Protein AF-A0A380E3Y8-F1 (afdb_monomer)

Structure (mmCIF, N/CA/C/O backbone):
data_AF-A0A380E3Y8-F1
#
_entry.id   AF-A0A380E3Y8-F1
#
loop_
_atom_site.group_PDB
_atom_site.id
_atom_site.type_symbol
_atom_site.label_atom_id
_atom_site.label_alt_id
_atom_site.label_comp_id
_atom_site.label_asym_id
_atom_site.label_entity_id
_atom_site.label_seq_id
_atom_site.pdbx_PDB_ins_code
_atom_site.Cartn_x
_atom_site.Cartn_y
_atom_site.Cartn_z
_atom_site.occupancy
_atom_site.B_iso_or_equiv
_atom_site.auth_seq_id
_atom_site.auth_comp_id
_atom_site.auth_asym_id
_atom_site.auth_atom_id
_atom_site.pdbx_PDB_model_num
ATOM 1 N N . MET A 1 1 ? -18.677 -10.530 -4.995 1.00 41.81 1 MET A N 1
ATOM 2 C CA . MET A 1 1 ? -18.367 -10.392 -3.557 1.00 41.81 1 MET A CA 1
ATOM 3 C C . MET A 1 1 ? -18.206 -8.906 -3.280 1.00 41.81 1 MET A C 1
ATOM 5 O O . MET A 1 1 ? -17.305 -8.306 -3.846 1.00 41.81 1 MET A O 1
ATOM 9 N N . TYR A 1 2 ? -19.132 -8.296 -2.538 1.00 47.44 2 TYR A N 1
ATOM 10 C CA . TYR A 1 2 ? -19.024 -6.891 -2.134 1.00 47.44 2 TYR A CA 1
ATOM 11 C C . TYR A 1 2 ? -18.101 -6.824 -0.916 1.00 47.44 2 TYR A C 1
ATOM 13 O O . TYR A 1 2 ? -18.412 -7.395 0.128 1.00 47.44 2 TYR A O 1
ATOM 21 N N . TYR A 1 3 ? -16.940 -6.190 -1.069 1.00 55.28 3 TYR A N 1
ATOM 22 C CA . TYR A 1 3 ? -16.023 -5.950 0.039 1.00 55.28 3 TYR A CA 1
ATOM 23 C C . TYR A 1 3 ? -16.625 -4.856 0.922 1.00 55.28 3 TYR A C 1
ATOM 25 O O . TYR A 1 3 ? -16.437 -3.668 0.679 1.00 55.28 3 TYR A O 1
ATOM 33 N N . HIS A 1 4 ? -17.389 -5.246 1.940 1.00 58.91 4 HIS A N 1
ATOM 34 C CA . HIS A 1 4 ? -17.677 -4.343 3.046 1.00 58.91 4 HIS A CA 1
ATOM 35 C C . HIS A 1 4 ? -16.342 -4.078 3.741 1.00 58.91 4 HIS A C 1
ATOM 37 O O . HIS A 1 4 ? -15.820 -4.971 4.402 1.00 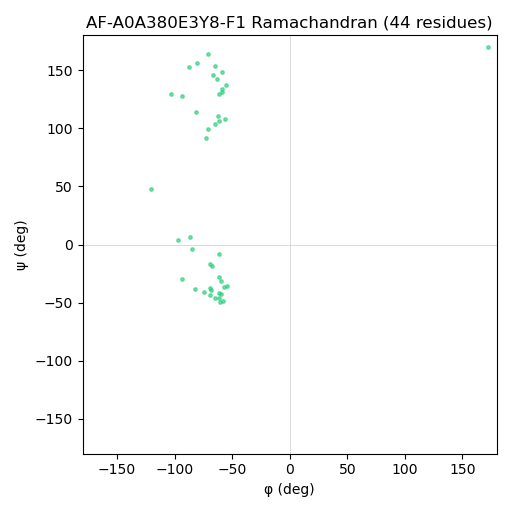58.91 4 HIS A O 1
ATOM 43 N N . GLN A 1 5 ? -15.747 -2.901 3.527 1.00 64.00 5 GLN A N 1
ATOM 44 C CA . GLN A 1 5 ? -14.552 -2.495 4.261 1.00 64.00 5 GLN A CA 1
ATOM 45 C C . GLN A 1 5 ? -14.937 -2.420 5.744 1.00 64.00 5 GLN A C 1
ATOM 47 O O . GLN A 1 5 ? -15.737 -1.552 6.106 1.00 64.00 5 GLN A O 1
ATOM 52 N N . PRO A 1 6 ? -14.444 -3.326 6.610 1.00 66.81 6 PRO A N 1
ATOM 53 C CA . PRO A 1 6 ? -14.702 -3.192 8.030 1.00 66.81 6 PRO A CA 1
ATOM 54 C C . PRO A 1 6 ? -14.083 -1.868 8.478 1.00 66.81 6 PRO A C 1
ATOM 56 O O . PRO A 1 6 ? -12.922 -1.585 8.175 1.00 66.81 6 PRO A O 1
ATOM 59 N N . LEU A 1 7 ? -14.867 -1.044 9.174 1.00 68.56 7 LEU A N 1
ATOM 60 C CA . LEU A 1 7 ? -14.330 0.099 9.902 1.00 68.56 7 LEU A CA 1
ATOM 61 C C . LEU A 1 7 ? -13.272 -0.458 10.861 1.00 68.56 7 LEU A C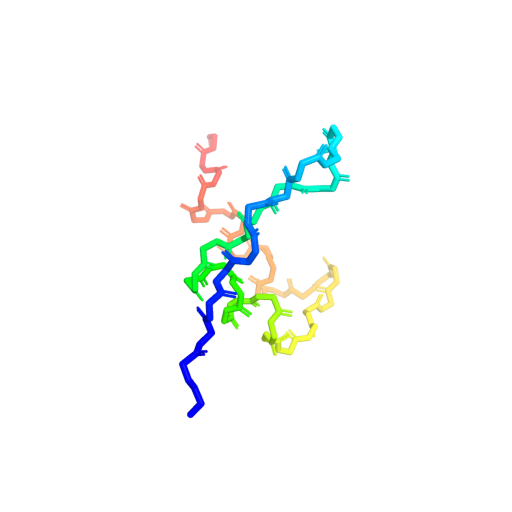 1
ATOM 63 O O . LEU A 1 7 ? -13.596 -1.178 11.803 1.00 68.56 7 LEU A O 1
ATOM 67 N N . LEU A 1 8 ? -11.999 -0.207 10.559 1.00 70.50 8 LEU A N 1
ATOM 68 C CA . LEU A 1 8 ? -10.878 -0.636 11.385 1.00 70.50 8 LEU A CA 1
ATOM 69 C C . LEU A 1 8 ? -10.890 0.215 12.657 1.00 70.50 8 LEU A C 1
ATOM 71 O O . LEU A 1 8 ? -10.478 1.370 12.651 1.00 70.50 8 LEU A O 1
ATOM 75 N N . LEU A 1 9 ? -11.429 -0.364 13.731 1.00 76.06 9 LEU A N 1
ATOM 76 C CA . LEU A 1 9 ? -11.518 0.248 15.063 1.00 76.06 9 LEU A CA 1
ATOM 77 C C . LEU A 1 9 ? -10.258 0.004 15.911 1.00 76.06 9 LEU A C 1
ATOM 79 O O . LEU A 1 9 ? -10.227 0.334 17.095 1.00 76.06 9 LEU A O 1
ATOM 83 N N . THR A 1 10 ? -9.219 -0.588 15.321 1.00 81.56 10 THR A N 1
ATOM 84 C CA . THR A 1 10 ? -7.875 -0.635 15.898 1.00 81.56 10 THR A CA 1
ATOM 85 C C . THR A 1 10 ? -7.106 0.620 15.474 1.00 81.56 10 THR A C 1
ATOM 87 O O . THR A 1 10 ? -7.370 1.160 14.400 1.00 81.56 10 THR A O 1
ATOM 90 N N . PRO A 1 11 ? -6.122 1.096 16.259 1.00 82.44 11 PRO A N 1
ATOM 91 C CA . PRO A 1 11 ? -5.334 2.290 15.916 1.00 82.44 11 PRO A CA 1
ATOM 92 C C . PRO A 1 11 ? -4.538 2.159 14.603 1.00 82.44 11 PRO A C 1
ATOM 94 O O . PRO A 1 11 ? -3.958 3.130 14.124 1.00 82.44 11 PRO A O 1
ATOM 97 N N . GLY A 1 12 ? -4.506 0.966 14.014 1.00 81.50 12 GLY A N 1
ATOM 98 C CA . GLY A 1 12 ? -4.013 0.713 12.673 1.00 81.50 12 GLY A CA 1
ATOM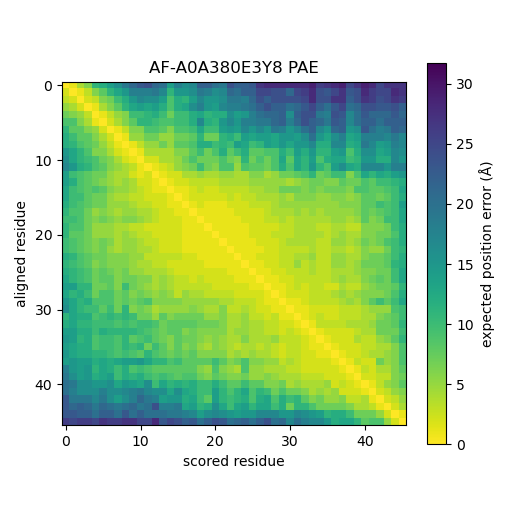 99 C C . GLY A 1 12 ? -3.942 -0.786 12.374 1.00 81.50 12 GLY A C 1
ATOM 100 O O . GLY A 1 12 ? -4.099 -1.602 13.294 1.00 81.50 12 GLY A O 1
ATOM 101 N N . PRO A 1 13 ? -3.694 -1.157 11.104 1.00 82.31 13 PRO A N 1
ATOM 102 C CA . PRO A 1 13 ? -3.597 -0.286 9.919 1.00 82.31 13 PRO A CA 1
ATOM 103 C C . PRO A 1 13 ? -4.960 0.285 9.481 1.00 82.31 13 PRO A C 1
ATOM 105 O O . PRO A 1 13 ? -5.999 -0.196 9.914 1.00 82.31 13 PRO A O 1
ATOM 108 N N . THR A 1 14 ? -4.975 1.323 8.642 1.00 83.25 14 THR A N 1
ATOM 109 C CA . THR A 1 14 ? -6.220 1.899 8.100 1.00 83.25 14 THR A CA 1
ATOM 110 C C . THR A 1 14 ? -6.753 1.084 6.912 1.00 83.25 14 THR A C 1
ATOM 112 O O . THR A 1 14 ? -5.974 0.399 6.241 1.00 83.25 14 THR A O 1
ATOM 115 N N . PRO A 1 15 ? -8.066 1.142 6.609 1.00 83.44 15 PRO A N 1
ATOM 116 C CA . PRO A 1 15 ? -8.610 0.519 5.406 1.00 83.44 15 PRO A CA 1
ATOM 117 C C . PRO A 1 15 ? -7.940 1.086 4.147 1.00 83.44 15 PRO A C 1
ATOM 119 O O . PRO A 1 15 ? -7.796 2.301 4.001 1.00 83.44 15 PRO A O 1
ATOM 122 N N . VAL A 1 16 ? -7.540 0.207 3.229 1.00 84.12 16 VAL A N 1
ATOM 123 C CA . VAL A 1 16 ? -6.818 0.579 2.006 1.00 84.12 16 VAL A CA 1
ATOM 124 C C . VAL A 1 16 ? -7.817 0.774 0.852 1.00 84.12 16 VAL A C 1
ATOM 126 O O . VAL A 1 16 ? -8.617 -0.129 0.597 1.00 84.12 16 VAL A O 1
ATOM 129 N N . PRO A 1 17 ? -7.796 1.913 0.130 1.00 86.56 17 PRO A N 1
ATOM 130 C CA . PRO A 1 17 ? -8.627 2.130 -1.055 1.00 86.56 17 PRO A CA 1
ATOM 131 C C . PRO A 1 17 ? -8.381 1.093 -2.156 1.00 86.56 17 PRO A C 1
ATOM 133 O O . PRO A 1 17 ? -7.246 0.664 -2.366 1.00 86.56 17 PRO A O 1
ATOM 136 N N . ASP A 1 18 ? -9.416 0.776 -2.939 1.00 86.50 18 ASP A N 1
ATOM 137 C CA . ASP A 1 18 ? -9.348 -0.238 -4.005 1.00 86.50 18 ASP A CA 1
ATOM 138 C C . ASP A 1 18 ? -8.221 0.006 -5.018 1.00 86.50 18 ASP A C 1
ATOM 140 O O . ASP A 1 18 ? -7.594 -0.939 -5.490 1.00 86.50 18 ASP A O 1
ATOM 144 N N . ALA A 1 19 ? -7.930 1.269 -5.343 1.00 89.19 19 ALA A N 1
ATOM 145 C CA . ALA A 1 19 ? -6.837 1.618 -6.250 1.00 89.19 19 ALA A CA 1
ATOM 146 C C . ALA A 1 19 ? -5.471 1.166 -5.708 1.00 89.19 19 ALA A C 1
ATOM 148 O O . ALA A 1 19 ? -4.664 0.614 -6.451 1.00 89.19 19 ALA A O 1
ATOM 149 N N . ILE A 1 20 ? -5.239 1.341 -4.404 1.00 88.62 20 ILE A N 1
ATOM 150 C CA . ILE A 1 20 ? -4.003 0.909 -3.748 1.00 88.62 20 ILE A CA 1
ATOM 151 C C . ILE A 1 20 ? -4.009 -0.614 -3.586 1.00 88.62 20 ILE A C 1
ATOM 153 O O . ILE A 1 20 ? -2.998 -1.245 -3.874 1.00 88.62 20 ILE A O 1
ATOM 157 N N . MET A 1 21 ? -5.146 -1.220 -3.214 1.00 89.06 21 MET A N 1
ATOM 158 C CA . MET A 1 21 ? -5.285 -2.683 -3.119 1.00 89.06 21 MET A CA 1
ATOM 159 C C . MET A 1 21 ? -4.955 -3.394 -4.439 1.00 89.06 21 MET A C 1
ATOM 161 O O . MET A 1 21 ? -4.358 -4.467 -4.424 1.00 89.06 21 MET A O 1
ATOM 165 N N . ARG A 1 22 ? -5.308 -2.795 -5.581 1.00 90.38 22 ARG A N 1
ATOM 166 C CA . ARG A 1 22 ? -4.943 -3.317 -6.907 1.00 90.38 22 ARG A CA 1
ATOM 167 C C . ARG A 1 22 ? -3.447 -3.200 -7.179 1.00 90.38 22 ARG A C 1
ATOM 169 O O . ARG A 1 22 ? -2.848 -4.146 -7.676 1.00 90.38 22 ARG A O 1
ATOM 176 N N . GLU A 1 23 ? -2.843 -2.066 -6.840 1.00 89.94 23 GLU A N 1
ATOM 177 C CA . GLU A 1 23 ? -1.422 -1.824 -7.104 1.00 89.94 23 GLU A CA 1
ATOM 178 C C . GLU A 1 23 ? -0.511 -2.699 -6.229 1.00 89.94 23 GLU A C 1
ATOM 180 O O . GLU A 1 23 ? 0.488 -3.221 -6.711 1.00 89.94 23 GLU A O 1
ATOM 185 N N . ILE A 1 24 ? -0.867 -2.950 -4.962 1.00 88.12 24 ILE A N 1
ATOM 186 C CA . ILE A 1 24 ? -0.072 -3.836 -4.086 1.00 88.12 24 ILE A CA 1
ATOM 187 C C . ILE A 1 24 ? -0.109 -5.305 -4.529 1.00 88.12 24 ILE A C 1
ATOM 189 O O . ILE A 1 24 ? 0.742 -6.090 -4.118 1.00 88.12 24 ILE A O 1
ATOM 193 N N . GLN A 1 25 ? -1.093 -5.683 -5.349 1.00 92.25 25 GLN A N 1
ATOM 194 C CA . GLN A 1 25 ? -1.187 -7.008 -5.964 1.00 92.25 25 GL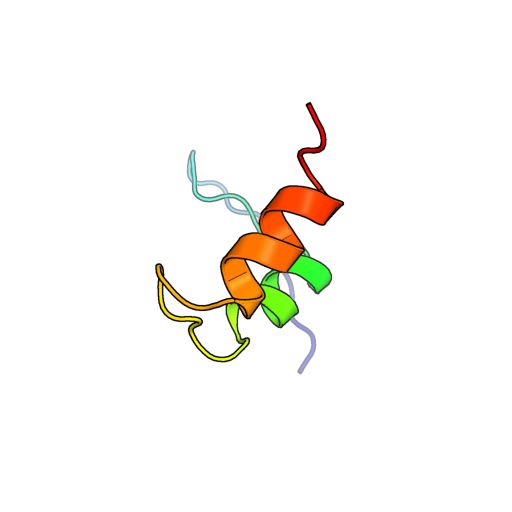N A CA 1
ATOM 195 C C . GLN A 1 25 ? -0.365 -7.112 -7.259 1.00 92.25 25 GLN A C 1
ATOM 197 O O . GLN A 1 25 ? -0.299 -8.191 -7.853 1.00 92.25 25 GLN A O 1
ATOM 202 N N . ALA A 1 26 ? 0.261 -6.021 -7.714 1.00 89.38 26 ALA A N 1
ATOM 203 C CA . ALA A 1 26 ? 1.124 -6.033 -8.885 1.00 89.38 26 ALA A CA 1
ATOM 204 C C . ALA A 1 26 ? 2.375 -6.907 -8.652 1.00 89.38 26 ALA A C 1
ATOM 206 O O . ALA A 1 26 ? 2.833 -7.071 -7.516 1.00 89.38 26 ALA A O 1
ATOM 207 N N . PRO A 1 27 ? 2.973 -7.465 -9.722 1.00 93.06 27 PRO A N 1
ATOM 208 C CA . PRO A 1 27 ? 4.204 -8.233 -9.610 1.00 93.06 27 PRO A CA 1
ATOM 209 C C . PRO A 1 27 ? 5.319 -7.432 -8.935 1.00 93.06 27 PRO A C 1
ATOM 211 O O . PRO A 1 27 ? 5.556 -6.268 -9.264 1.00 93.06 27 PRO A O 1
ATOM 214 N N . MET A 1 28 ? 6.051 -8.080 -8.028 1.00 90.31 28 MET A N 1
ATOM 215 C CA . MET A 1 28 ? 7.192 -7.456 -7.368 1.00 90.31 28 MET A CA 1
ATOM 216 C C . MET A 1 28 ? 8.242 -7.015 -8.388 1.00 90.31 28 MET A C 1
ATOM 218 O O . MET A 1 28 ? 8.682 -7.782 -9.247 1.00 90.31 28 MET A O 1
ATOM 222 N N . VAL A 1 29 ? 8.694 -5.774 -8.245 1.00 89.19 29 VAL A N 1
ATOM 223 C CA . VAL A 1 29 ? 9.721 -5.182 -9.097 1.00 89.19 29 VAL A CA 1
ATOM 224 C C . VAL A 1 29 ? 11.051 -5.169 -8.346 1.00 89.19 29 VAL A C 1
ATOM 226 O O . VAL A 1 29 ? 11.144 -4.699 -7.215 1.00 89.19 29 VAL A O 1
ATOM 229 N N . GLY A 1 30 ? 12.114 -5.671 -8.979 1.00 92.19 30 GLY A N 1
ATOM 230 C CA . GLY A 1 30 ? 13.446 -5.682 -8.371 1.00 92.19 30 GLY A CA 1
ATOM 231 C C . GLY A 1 30 ? 13.990 -4.271 -8.109 1.00 92.19 30 GLY A C 1
ATOM 232 O O . GLY A 1 30 ? 13.842 -3.375 -8.945 1.00 92.19 30 GLY A O 1
ATOM 233 N N . HIS A 1 31 ? 14.699 -4.090 -6.989 1.00 89.25 31 HIS A N 1
ATOM 234 C CA . HIS A 1 31 ? 15.193 -2.780 -6.536 1.00 89.25 31 HIS A CA 1
ATOM 235 C C . HIS A 1 31 ? 16.174 -2.093 -7.509 1.00 89.25 31 HIS A C 1
ATOM 237 O O . HIS A 1 31 ? 16.242 -0.872 -7.575 1.00 89.25 31 HIS A O 1
ATOM 243 N N . ARG A 1 32 ? 16.916 -2.863 -8.316 1.00 88.62 32 ARG A N 1
ATOM 244 C CA . ARG A 1 32 ? 17.828 -2.326 -9.349 1.00 88.62 32 ARG A CA 1
ATOM 245 C C . ARG A 1 32 ? 17.216 -2.279 -10.748 1.00 88.62 32 ARG A C 1
ATOM 247 O O . ARG A 1 32 ? 17.908 -1.963 -11.715 1.00 88.62 32 ARG A O 1
ATOM 254 N N . SER A 1 33 ? 15.944 -2.641 -10.883 1.00 90.50 33 SER A N 1
ATOM 255 C CA . SER A 1 33 ? 15.296 -2.654 -12.187 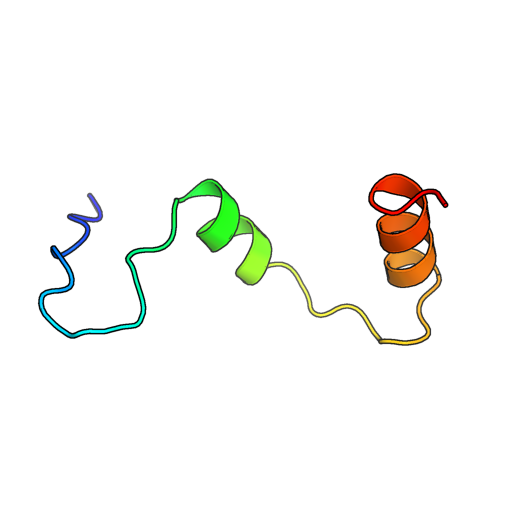1.00 90.50 33 SER A CA 1
ATOM 256 C C . SER A 1 33 ? 15.171 -1.234 -12.740 1.00 90.50 33 SER A C 1
ATOM 258 O O . SER A 1 33 ? 14.936 -0.260 -12.019 1.00 90.50 33 SER A O 1
ATOM 260 N N . LYS A 1 34 ? 15.287 -1.120 -14.064 1.00 88.56 34 LYS A N 1
ATOM 261 C CA . 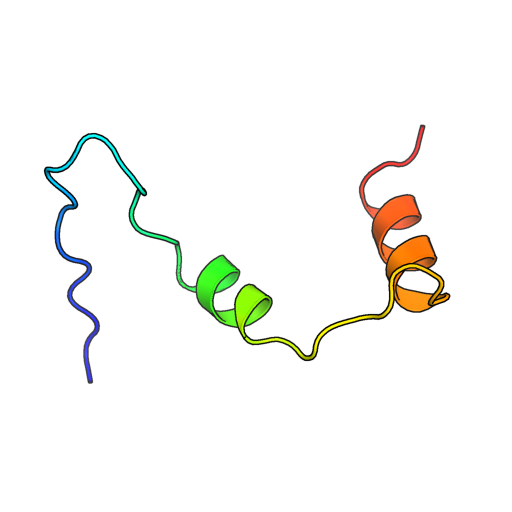LYS A 1 34 ? 15.049 0.150 -14.759 1.00 88.56 34 LYS A CA 1
ATOM 262 C C . LYS A 1 34 ? 13.617 0.645 -14.528 1.00 88.56 34 LYS A C 1
ATOM 264 O O . LYS A 1 34 ? 13.414 1.845 -14.428 1.00 88.56 34 LYS A O 1
ATOM 269 N N . ILE A 1 35 ? 12.664 -0.276 -14.364 1.00 85.56 35 ILE A N 1
ATOM 270 C CA . ILE A 1 35 ? 11.247 0.007 -14.107 1.00 85.56 35 ILE A CA 1
ATOM 271 C C . ILE A 1 35 ? 11.071 0.799 -12.805 1.00 85.56 35 ILE A C 1
ATOM 273 O O . ILE A 1 35 ? 10.437 1.855 -12.830 1.00 85.56 35 ILE A O 1
ATOM 277 N N . LEU A 1 36 ? 11.686 0.359 -11.696 1.00 85.31 36 LEU A N 1
ATOM 278 C CA . LEU A 1 36 ? 11.620 1.095 -10.427 1.00 85.31 36 LEU A CA 1
ATOM 279 C C . LEU A 1 36 ? 12.235 2.494 -10.568 1.00 85.31 36 LEU A C 1
ATOM 281 O O . LEU A 1 36 ? 11.623 3.480 -10.163 1.00 85.31 36 LEU A O 1
ATOM 285 N N . LYS A 1 37 ? 13.411 2.593 -11.204 1.00 81.25 37 LYS A N 1
ATOM 286 C CA . LYS A 1 37 ? 14.095 3.875 -11.438 1.00 81.25 37 LYS A CA 1
ATOM 287 C C . LYS A 1 37 ? 13.245 4.837 -12.276 1.00 81.25 37 LYS A C 1
ATOM 289 O O . LYS A 1 37 ? 13.164 6.022 -11.969 1.00 81.25 37 LYS A O 1
ATOM 294 N N . THR A 1 38 ? 12.587 4.342 -13.321 1.00 83.12 38 THR A N 1
ATOM 295 C CA . THR A 1 38 ? 11.705 5.154 -14.168 1.00 83.12 38 THR A CA 1
ATOM 296 C C . THR A 1 38 ? 10.448 5.604 -13.422 1.00 83.12 38 THR A C 1
ATOM 298 O O . THR A 1 38 ? 10.037 6.747 -13.603 1.00 83.12 38 THR A O 1
ATOM 301 N N . SER A 1 39 ? 9.848 4.750 -12.584 1.00 77.25 39 SER A N 1
AT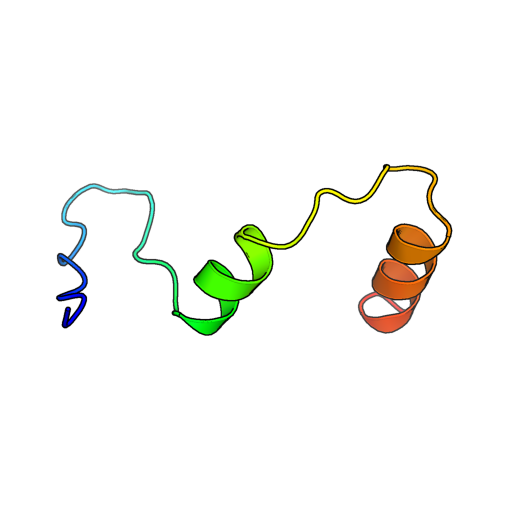OM 302 C CA . SER A 1 39 ? 8.694 5.127 -11.753 1.00 77.25 39 SER A CA 1
ATOM 303 C C . SER A 1 39 ? 9.066 6.202 -10.727 1.00 77.25 39 SER A C 1
ATOM 305 O O . SER A 1 39 ? 8.397 7.234 -10.635 1.00 77.25 39 SER A O 1
ATOM 307 N N . HIS A 1 40 ? 10.201 6.018 -10.045 1.00 75.44 40 HIS A N 1
ATOM 308 C CA . HIS A 1 40 ? 10.732 6.982 -9.086 1.00 75.44 40 HIS A CA 1
ATOM 309 C C . HIS A 1 40 ? 10.972 8.353 -9.735 1.00 75.44 40 HIS A C 1
ATOM 311 O O . HIS A 1 40 ? 10.453 9.357 -9.260 1.00 75.44 40 HIS A O 1
ATOM 317 N N . ASN A 1 41 ? 11.644 8.395 -10.889 1.00 74.75 41 ASN A N 1
ATOM 318 C CA . ASN A 1 41 ? 11.923 9.644 -11.605 1.00 74.75 41 ASN A CA 1
ATOM 319 C C . ASN A 1 41 ? 10.677 10.313 -12.214 1.00 74.75 41 ASN A C 1
ATOM 321 O O . ASN A 1 41 ? 10.751 11.473 -12.611 1.00 74.75 41 ASN A O 1
ATOM 325 N N . LYS A 1 42 ? 9.554 9.598 -12.357 1.00 72.81 42 LYS A N 1
ATOM 326 C CA . LYS A 1 42 ? 8.285 10.179 -12.821 1.00 72.81 42 LYS A CA 1
ATOM 327 C C . LYS A 1 42 ? 7.517 10.862 -11.692 1.00 72.81 42 LYS A C 1
ATOM 329 O O . LYS A 1 42 ? 6.915 11.899 -11.942 1.00 72.81 42 LYS A O 1
ATOM 334 N N . HIS A 1 43 ? 7.534 10.287 -10.490 1.00 64.81 43 HIS A N 1
ATOM 335 C CA . HIS A 1 43 ? 6.777 10.799 -9.341 1.00 64.81 43 HIS A CA 1
ATOM 336 C C . HIS A 1 43 ? 7.579 11.749 -8.448 1.00 64.81 43 HIS A C 1
ATOM 338 O O . HIS A 1 43 ? 7.002 12.652 -7.855 1.00 64.81 43 HIS A O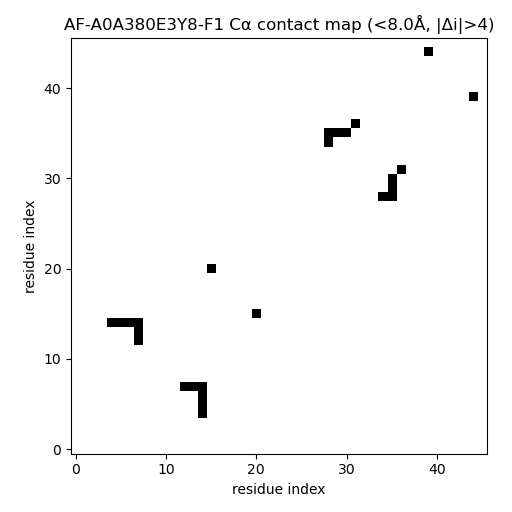 1
ATOM 344 N N . PHE A 1 44 ? 8.896 11.571 -8.372 1.00 62.19 44 PHE A N 1
ATOM 345 C CA . PHE A 1 44 ? 9.782 12.307 -7.472 1.00 62.19 44 PHE A CA 1
ATOM 346 C C . PHE A 1 44 ? 10.848 13.080 -8.256 1.00 62.19 44 PHE A C 1
ATOM 348 O O . PHE A 1 44 ? 12.035 12.990 -7.950 1.00 62.19 44 PHE A O 1
ATOM 355 N N . LYS A 1 45 ? 10.446 13.813 -9.306 1.00 52.72 45 LYS A N 1
ATOM 356 C CA . LYS A 1 45 ? 11.356 14.772 -9.949 1.00 52.72 45 LYS A CA 1
ATOM 357 C C . LYS A 1 45 ? 11.758 15.840 -8.924 1.00 52.72 45 LYS A C 1
ATOM 359 O O . LYS A 1 45 ? 10.942 16.698 -8.599 1.00 52.72 45 LYS A O 1
ATOM 364 N N . VAL A 1 46 ? 12.996 15.758 -8.443 1.00 53.06 46 VAL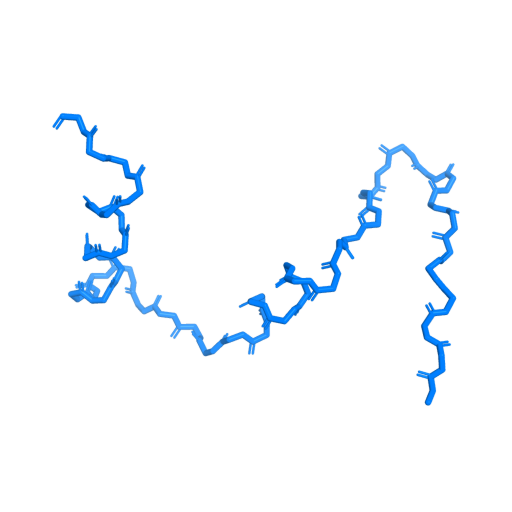 A N 1
ATOM 365 C CA . VAL A 1 46 ? 13.774 16.887 -7.912 1.00 53.06 46 VAL A CA 1
ATOM 366 C C . VAL A 1 46 ? 14.525 17.566 -9.047 1.00 53.06 46 VAL A C 1
ATOM 368 O O . VAL A 1 46 ? 14.955 16.842 -9.978 1.00 53.06 46 VAL A O 1
#

Solvent-accessible surface area (backbone atoms only — not comparable to full-atom values): 3237 Å² total; per-residue (Å²): 134,85,83,74,76,66,83,57,88,51,104,59,76,75,81,73,54,69,74,57,57,54,56,74,68,48,81,88,74,56,90,85,35,68,64,52,54,54,53,48,56,68,76,60,71,126

Organism: Staphylococcus aureus (NCBI:txid1280)

InterPro domains:
  IPR015421 Pyridoxal phosphate-dependent transferase, major domain [G3DSA:3.40.640.10] (1-42)

pLDDT: mean 78.43, std 13.24, range [41.81, 93.06]

Secondary structure (DSSP, 8-state):
---------SSSPPPPPHHHHHHHTSPPPPTT-HHHHHHHHHH---

Sequence (46 aa):
MYYHQPLLLTPGPTPVPDAIMREIQAPMVGHRSKILKTSHNKHFKV

Mean predicted aligned error: 8.57 Å

Foldseek 3Di:
DDPPQPCPPPPDDGGDDPVVVVVVPDDDDDPPDPVVVVVCCVPPPD

Radius of gyration: 15.27 Å; Cα contacts (8 Å, |Δi|>4): 13; chains: 1; bounding box: 37×27×31 Å